Protein AF-A0A9E2ZIX1-F1 (afdb_monomer)

Secondary structure (DSSP, 8-state):
-HHHHHHHHHHT-HHHHHTTB-HHHHHHHHHHHHHTT---SSHHHHHHHHHHHTT--HHHHHHHHHSSPPPEEEEEEEETTEEEEEEEEEETTEEEEEEEEEEEETTEEEEEEEEEEE-

pLDDT: mean 88.95, std 8.5, range [60.81, 97.5]

Radius of gyration: 14.45 Å; Cα contacts (8 Å, |Δi|>4): 209; chains: 1; bounding box: 31×28×33 Å

Foldseek 3Di:
DLLQLLVCQLQLNQVSNCVQADPQVFVVLQVVLVVVVHDDDTSSRSSVVVCVVVVPDSVNSCVFRVPWDDWAWDDWDDDPQKIKTWTWTAGPNDIKIWIFIWGQDPNDIHTYGTPDIDD

Sequence (119 aa):
MFSSVDKAMANGDYAGACGRFSSHQQATIVAGANRAGLKVTTCAGALSTLIRETGITRAQLAQTFGGGAAPKLRSLSVHGDQATVTYTTYTQGKKYIETDALVREGGQWKADRVLKRSG

Nearest PDB structures (foldseek):
  5kph-assembly1_A  TM=6.292E-01  e=4.172E-03  synthetic construct
  6w3w-assembly1_A  TM=6.648E-01  e=7.519E-03  synthetic construct
  4q53-a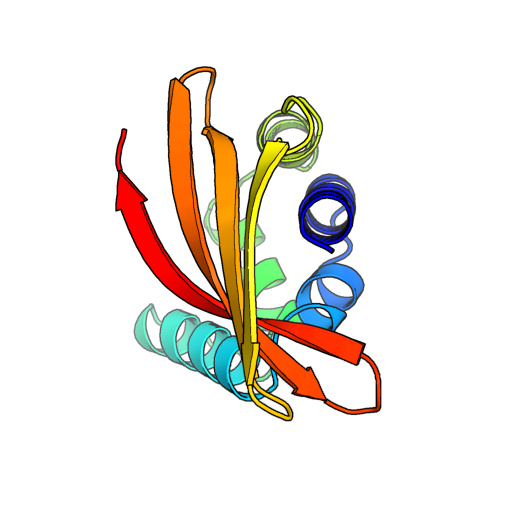ssembly1_A  TM=5.423E-01  e=9.517E-03  Bacteroides uniformis ATCC 8492
  4orl-assembly1_A  TM=4.784E-01  e=3.933E-03  Bacteroides ovatus ATCC 8483
  6w90-assembly1_A  TM=5.774E-01  e=2.591E-02  synthetic construct

Solvent-accessible surface area (backbone atoms only — not comparable to full-atom values): 6358 Å² total; per-residue (Å²): 110,68,73,52,33,30,48,19,49,22,69,68,34,38,58,64,25,43,72,44,34,25,74,66,30,33,51,49,46,20,51,51,36,39,73,72,70,45,93,49,90,37,39,33,52,26,52,53,47,53,39,58,77,69,64,61,47,66,68,56,34,27,58,69,38,60,66,52,69,77,64,46,81,76,49,77,49,78,59,89,58,34,33,42,41,31,29,37,42,51,59,94,87,42,64,31,45,38,29,33,36,31,36,54,55,97,92,37,80,16,47,43,45,81,74,44,77,51,112

Mean predicted aligned error: 4.62 Å

Structure (mmCIF, N/CA/C/O backbone):
data_AF-A0A9E2ZIX1-F1
#
_entry.id   AF-A0A9E2ZIX1-F1
#
loop_
_atom_site.group_PDB
_atom_site.id
_atom_site.type_symbol
_atom_site.label_atom_id
_atom_site.label_alt_id
_atom_site.label_comp_id
_atom_site.label_asym_id
_atom_site.label_entity_id
_atom_site.label_seq_id
_atom_site.pdbx_PDB_ins_code
_atom_site.Cartn_x
_atom_site.Cartn_y
_atom_site.Cartn_z
_atom_site.occupancy
_atom_site.B_iso_or_equiv
_atom_site.auth_seq_id
_atom_site.auth_comp_id
_atom_site.auth_asym_id
_atom_site.auth_atom_id
_atom_site.pdbx_PDB_model_num
ATOM 1 N N . MET A 1 1 ? 2.996 5.718 -9.024 1.00 60.81 1 MET A N 1
ATOM 2 C CA . MET A 1 1 ? 2.337 4.631 -8.267 1.00 60.81 1 MET A CA 1
ATOM 3 C C . MET A 1 1 ? 2.118 5.044 -6.818 1.00 60.81 1 MET A C 1
ATOM 5 O O . MET A 1 1 ? 0.966 5.206 -6.451 1.00 60.81 1 MET A O 1
ATOM 9 N N . PHE A 1 2 ? 3.182 5.311 -6.054 1.00 68.06 2 PHE A N 1
ATOM 10 C CA . PHE A 1 2 ? 3.120 5.715 -4.639 1.00 68.06 2 PHE A CA 1
ATOM 11 C C . PHE A 1 2 ? 2.291 6.980 -4.384 1.00 68.06 2 PHE A C 1
ATOM 13 O O . PHE A 1 2 ? 1.304 6.922 -3.666 1.00 68.06 2 PHE A O 1
ATOM 20 N N . SER A 1 3 ? 2.551 8.061 -5.127 1.00 72.94 3 SER A N 1
ATOM 21 C CA . SER A 1 3 ? 1.734 9.286 -5.058 1.00 72.94 3 SER A CA 1
ATOM 22 C C . SER A 1 3 ? 0.248 9.070 -5.373 1.00 72.94 3 SER A C 1
ATOM 24 O O . SER A 1 3 ? -0.600 9.854 -4.961 1.00 72.94 3 SER A O 1
ATOM 26 N N . SER A 1 4 ? -0.094 8.015 -6.119 1.00 78.56 4 SE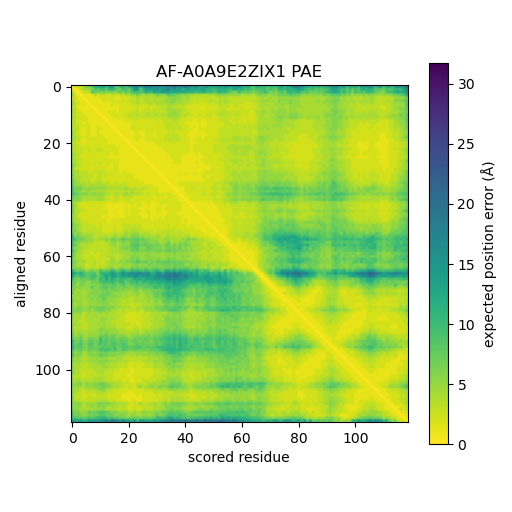R A N 1
ATOM 27 C CA . SER A 1 4 ? -1.487 7.670 -6.399 1.00 78.56 4 SER A CA 1
ATOM 28 C C . SER A 1 4 ? -2.137 6.885 -5.261 1.00 78.56 4 SER A C 1
ATOM 30 O O . SER A 1 4 ? -3.334 7.046 -5.065 1.00 78.56 4 SER A O 1
ATOM 32 N N . VAL A 1 5 ? -1.374 6.055 -4.539 1.00 84.75 5 VAL A N 1
ATOM 33 C CA . VAL A 1 5 ? -1.846 5.381 -3.318 1.00 84.75 5 VAL A CA 1
ATOM 34 C C . VAL A 1 5 ? -2.148 6.429 -2.260 1.00 84.75 5 VAL A C 1
ATOM 36 O O . VAL A 1 5 ? -3.266 6.467 -1.761 1.00 84.75 5 VAL A O 1
ATOM 39 N N . ASP A 1 6 ? -1.203 7.335 -2.005 1.00 82.38 6 ASP A N 1
ATOM 40 C CA . ASP A 1 6 ? -1.372 8.404 -1.018 1.00 82.38 6 ASP A CA 1
ATOM 41 C C . ASP A 1 6 ? -2.563 9.299 -1.370 1.00 82.38 6 ASP A C 1
ATOM 43 O O . ASP A 1 6 ? -3.423 9.561 -0.533 1.00 82.38 6 ASP A O 1
ATOM 47 N N . LYS A 1 7 ? -2.695 9.688 -2.644 1.00 84.81 7 LYS A N 1
ATOM 48 C CA . LYS A 1 7 ? -3.854 10.455 -3.115 1.00 84.81 7 LYS A CA 1
ATOM 49 C C . LYS A 1 7 ? -5.174 9.702 -2.920 1.00 84.81 7 LYS A C 1
ATOM 51 O O . LYS A 1 7 ? -6.163 10.313 -2.525 1.00 84.81 7 LYS A O 1
ATOM 56 N N . ALA A 1 8 ? -5.211 8.401 -3.203 1.00 89.06 8 ALA A N 1
ATOM 57 C CA . ALA A 1 8 ? -6.408 7.589 -3.002 1.00 89.06 8 ALA A CA 1
ATOM 58 C C . ALA A 1 8 ? -6.762 7.491 -1.506 1.00 89.06 8 ALA A C 1
ATOM 60 O O . ALA A 1 8 ? -7.898 7.768 -1.127 1.00 89.06 8 ALA A O 1
ATOM 61 N N . MET A 1 9 ? -5.773 7.239 -0.643 1.00 87.81 9 MET A N 1
ATOM 62 C CA . MET A 1 9 ? -5.9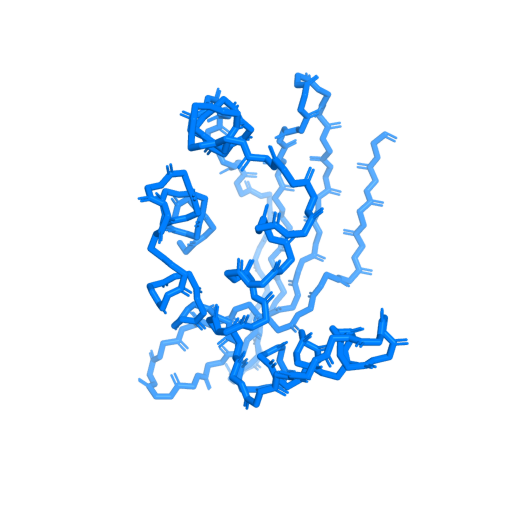32 7.209 0.817 1.00 87.81 9 MET A CA 1
ATOM 63 C C . MET A 1 9 ? -6.405 8.554 1.386 1.00 87.81 9 MET A C 1
ATOM 65 O O . MET A 1 9 ? -7.361 8.583 2.159 1.00 87.81 9 MET A O 1
ATOM 69 N N . ALA A 1 10 ? -5.808 9.672 0.960 1.00 85.81 10 ALA A N 1
ATOM 70 C CA . ALA A 1 10 ? -6.212 11.027 1.352 1.00 85.81 10 ALA A CA 1
ATOM 71 C C . ALA A 1 10 ? -7.675 11.328 0.987 1.00 85.81 10 ALA A C 1
ATOM 73 O O . ALA A 1 10 ? -8.382 12.028 1.713 1.00 85.81 10 ALA A O 1
ATOM 74 N N . ASN A 1 11 ? -8.144 10.770 -0.131 1.00 87.69 11 ASN A N 1
ATOM 75 C CA . ASN A 1 11 ? -9.511 10.942 -0.607 1.00 87.69 11 ASN A CA 1
ATOM 76 C C . ASN A 1 11 ? -10.508 9.944 -0.002 1.00 87.69 11 ASN A C 1
ATOM 78 O O . ASN A 1 11 ? -11.705 10.113 -0.233 1.00 87.69 11 ASN A O 1
ATOM 82 N N . GLY A 1 12 ? -10.053 8.945 0.762 1.00 88.00 12 GLY A N 1
ATOM 83 C CA . GLY A 1 12 ? -10.888 7.839 1.243 1.00 88.00 12 GLY A CA 1
ATOM 84 C C . GLY A 1 12 ? -11.253 6.814 0.158 1.00 88.00 12 GLY A C 1
ATOM 85 O O . GLY A 1 12 ? -12.174 6.024 0.346 1.00 88.00 12 GLY A O 1
ATOM 86 N N . ASP A 1 13 ? -10.554 6.821 -0.978 1.00 92.19 13 ASP A N 1
ATOM 87 C CA . ASP A 1 13 ? -10.712 5.855 -2.068 1.00 92.19 13 ASP A CA 1
ATOM 88 C C . ASP A 1 13 ? -9.872 4.594 -1.795 1.00 92.19 13 ASP A C 1
ATOM 90 O O . ASP A 1 13 ? -8.792 4.379 -2.350 1.00 92.19 13 ASP A O 1
ATOM 94 N N . TYR A 1 14 ? -10.360 3.744 -0.891 1.00 93.19 14 TYR A N 1
ATOM 95 C CA . TYR A 1 14 ? -9.638 2.532 -0.487 1.00 93.19 14 TYR A CA 1
ATOM 96 C C . TYR A 1 14 ? -9.567 1.481 -1.596 1.00 93.19 14 TYR A C 1
ATOM 98 O O . TYR A 1 14 ? -8.593 0.736 -1.671 1.00 93.19 14 TYR A O 1
ATOM 106 N N . ALA A 1 15 ? -10.569 1.426 -2.477 1.00 94.75 15 ALA A N 1
ATOM 107 C CA . ALA A 1 15 ? -10.546 0.535 -3.633 1.00 94.75 15 ALA A CA 1
ATOM 108 C C . ALA A 1 15 ? -9.458 0.963 -4.629 1.00 94.75 15 ALA A C 1
ATOM 110 O O . ALA A 1 15 ? -8.660 0.128 -5.061 1.00 94.75 15 ALA A O 1
ATOM 111 N N . GLY A 1 16 ? -9.363 2.263 -4.925 1.00 93.38 16 GLY A N 1
ATOM 112 C CA . GLY A 1 16 ? -8.305 2.826 -5.758 1.00 93.38 16 GLY A CA 1
ATOM 113 C C . GLY A 1 16 ? -6.911 2.635 -5.163 1.00 93.38 16 GLY A C 1
ATOM 114 O O . GLY A 1 16 ? -5.977 2.312 -5.902 1.00 93.38 16 GLY A O 1
ATOM 115 N N . ALA A 1 17 ? -6.766 2.751 -3.837 1.00 92.50 17 ALA A N 1
ATOM 116 C CA . ALA A 1 17 ? -5.518 2.436 -3.140 1.00 92.50 17 ALA A CA 1
ATOM 117 C C . ALA A 1 17 ? -5.155 0.947 -3.283 1.00 92.50 17 ALA A C 1
ATOM 119 O O . ALA A 1 17 ? -4.059 0.618 -3.743 1.00 92.50 17 ALA A O 1
ATOM 120 N N . CYS A 1 18 ? -6.094 0.043 -2.980 1.00 94.88 18 CYS A N 1
ATOM 121 C CA . CYS A 1 18 ? -5.886 -1.404 -3.084 1.00 94.88 18 CYS A CA 1
ATOM 122 C C . CYS A 1 18 ? -5.581 -1.873 -4.511 1.00 94.88 18 CYS A C 1
ATOM 124 O O . CYS A 1 18 ? -4.793 -2.798 -4.681 1.00 94.88 18 CYS A O 1
ATOM 126 N N . GLY A 1 19 ? -6.106 -1.202 -5.541 1.00 94.44 19 GLY A N 1
ATOM 127 C CA . GLY A 1 19 ? -5.769 -1.486 -6.940 1.00 94.44 19 GLY A CA 1
ATOM 128 C C . GLY A 1 19 ? -4.284 -1.300 -7.285 1.00 94.44 19 GLY A C 1
ATOM 129 O O . GLY A 1 19 ? -3.820 -1.809 -8.303 1.00 94.44 19 GLY A O 1
ATOM 130 N N . ARG A 1 20 ? -3.514 -0.598 -6.440 1.00 93.62 20 ARG A N 1
ATOM 131 C CA . ARG A 1 20 ? -2.060 -0.410 -6.597 1.00 93.62 20 ARG A CA 1
ATOM 132 C C . ARG A 1 20 ? -1.222 -1.402 -5.792 1.00 93.62 20 ARG A C 1
ATOM 134 O O . ARG A 1 20 ? 0.001 -1.395 -5.935 1.00 93.62 20 ARG A O 1
ATOM 141 N N . PHE A 1 21 ? -1.851 -2.233 -4.968 1.00 95.12 21 PHE A N 1
ATOM 142 C CA . PHE A 1 21 ? -1.195 -3.300 -4.219 1.00 95.12 21 PHE A CA 1
ATOM 143 C C . PHE A 1 21 ? -1.290 -4.621 -4.981 1.00 95.12 21 PHE A C 1
ATOM 145 O O . PHE A 1 21 ? -2.317 -4.912 -5.604 1.00 95.12 21 PHE A O 1
ATOM 152 N N . SER A 1 22 ? -0.223 -5.419 -4.933 1.00 96.44 22 SER A N 1
ATOM 153 C CA . SER A 1 22 ? -0.212 -6.777 -5.484 1.00 96.44 22 SER A CA 1
ATOM 154 C C . SER A 1 22 ? -1.303 -7.625 -4.837 1.00 96.44 22 SER A C 1
ATOM 156 O O . SER A 1 22 ? -1.761 -7.328 -3.726 1.00 96.44 22 SER A O 1
ATOM 158 N N . SER A 1 23 ? -1.719 -8.705 -5.495 1.00 96.31 23 SER A N 1
ATOM 159 C CA . SER A 1 23 ? -2.662 -9.649 -4.885 1.00 96.31 23 SER A CA 1
ATOM 160 C C . SER A 1 23 ? -2.127 -10.202 -3.559 1.00 96.31 23 SER A C 1
ATOM 162 O O . SER A 1 23 ? -2.882 -10.337 -2.594 1.00 96.31 23 SER A O 1
ATOM 164 N N . HIS A 1 24 ? -0.817 -10.443 -3.477 1.00 96.19 24 HIS A N 1
ATOM 165 C CA . HIS A 1 24 ? -0.145 -10.864 -2.248 1.00 96.19 24 HIS A CA 1
ATOM 166 C C . HIS A 1 24 ? -0.225 -9.798 -1.136 1.00 96.19 24 HIS A C 1
ATOM 168 O O . HIS A 1 24 ? -0.587 -10.116 0.002 1.00 96.19 24 HIS A O 1
ATOM 174 N N . GLN A 1 25 ? 0.025 -8.526 -1.448 1.00 95.56 25 GLN A N 1
ATOM 175 C CA . GLN A 1 25 ? -0.054 -7.442 -0.470 1.00 95.56 25 GLN A CA 1
ATOM 176 C C . GLN A 1 25 ? -1.492 -7.203 0.001 1.00 95.56 25 GLN A C 1
ATOM 178 O O . GLN A 1 25 ? -1.735 -7.005 1.191 1.00 95.56 25 GLN A O 1
ATOM 183 N N . GLN A 1 26 ? -2.468 -7.279 -0.905 1.00 97.06 26 GLN A N 1
ATOM 184 C CA . GLN A 1 26 ? -3.886 -7.195 -0.550 1.00 97.06 26 GLN A CA 1
ATOM 185 C C . GLN A 1 26 ? -4.295 -8.319 0.412 1.00 97.06 26 GLN A C 1
ATOM 187 O O . GLN A 1 26 ? -4.959 -8.052 1.416 1.00 97.06 26 GLN A O 1
ATOM 192 N N . ALA A 1 27 ? -3.863 -9.557 0.150 1.00 96.88 27 ALA A N 1
ATOM 193 C CA . ALA A 1 27 ? -4.101 -10.688 1.043 1.00 96.88 27 ALA A CA 1
ATOM 194 C C . ALA A 1 27 ? -3.424 -10.492 2.408 1.00 96.88 27 ALA A C 1
ATOM 196 O O . ALA A 1 27 ? -4.027 -10.775 3.442 1.00 96.88 27 ALA A O 1
ATOM 197 N N . THR A 1 28 ? -2.208 -9.940 2.427 1.00 96.19 28 THR A N 1
ATOM 198 C CA . THR A 1 28 ? -1.480 -9.617 3.663 1.00 96.19 28 THR A CA 1
ATOM 199 C C . THR A 1 28 ? -2.208 -8.563 4.498 1.00 96.19 28 THR A C 1
ATOM 201 O O . THR A 1 28 ? -2.317 -8.723 5.713 1.00 96.19 28 THR A O 1
ATOM 204 N N . ILE A 1 29 ? -2.774 -7.525 3.869 1.00 95.06 29 ILE A N 1
ATOM 205 C CA . ILE A 1 29 ? -3.589 -6.505 4.550 1.00 95.06 29 ILE A CA 1
ATOM 206 C C . ILE A 1 29 ? -4.835 -7.140 5.183 1.00 95.06 29 ILE A C 1
ATOM 208 O O . ILE A 1 29 ? -5.118 -6.901 6.357 1.00 95.06 29 ILE A O 1
ATOM 212 N N . VAL A 1 30 ? -5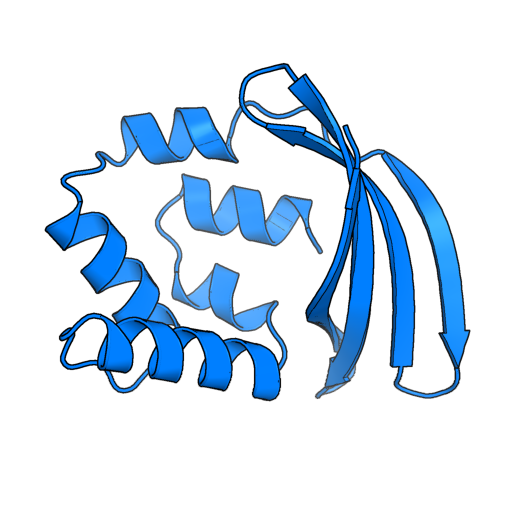.557 -7.983 4.436 1.00 97.50 30 VAL A N 1
ATOM 213 C CA . VAL A 1 30 ? -6.740 -8.700 4.947 1.00 97.50 30 VAL A CA 1
ATOM 214 C C . VAL A 1 30 ? -6.363 -9.619 6.107 1.00 97.50 30 VAL A C 1
ATOM 216 O O . VAL A 1 30 ? -7.007 -9.592 7.154 1.00 97.50 30 VAL A O 1
ATOM 219 N N . ALA A 1 31 ? -5.291 -10.398 5.959 1.00 96.94 31 ALA A N 1
ATOM 220 C CA . ALA A 1 31 ? -4.803 -11.283 7.007 1.00 96.94 31 ALA A CA 1
ATOM 221 C C . ALA A 1 31 ? -4.387 -10.504 8.263 1.00 96.94 31 ALA A C 1
ATOM 223 O O . ALA A 1 31 ? -4.720 -10.917 9.370 1.00 96.94 31 ALA A O 1
ATOM 224 N N . GLY A 1 32 ? -3.697 -9.371 8.107 1.00 94.88 32 GLY A N 1
ATOM 225 C CA . GLY A 1 32 ? -3.314 -8.494 9.213 1.00 94.88 32 GLY A CA 1
ATOM 226 C C . GLY A 1 32 ? -4.524 -7.924 9.953 1.00 94.88 32 GLY A C 1
ATOM 227 O O . GLY A 1 32 ? -4.579 -8.001 11.177 1.00 94.88 32 GLY A O 1
ATOM 228 N N . ALA A 1 33 ? -5.526 -7.434 9.221 1.00 94.62 33 ALA A N 1
ATOM 229 C CA . ALA A 1 33 ? -6.771 -6.940 9.804 1.00 94.62 33 ALA A CA 1
ATOM 230 C C . ALA A 1 33 ? -7.537 -8.043 10.554 1.00 94.62 33 ALA A C 1
ATOM 232 O O . ALA A 1 33 ? -7.970 -7.829 11.685 1.00 94.62 33 ALA A O 1
ATOM 233 N N . ASN A 1 34 ? -7.628 -9.244 9.976 1.00 96.06 34 ASN A N 1
ATOM 234 C CA . ASN A 1 34 ? -8.261 -10.390 10.631 1.00 96.06 34 ASN A CA 1
ATOM 235 C C . ASN A 1 34 ? -7.506 -10.829 11.898 1.00 96.06 34 ASN A C 1
ATOM 237 O O . ASN A 1 34 ? -8.132 -11.124 12.914 1.00 96.06 34 ASN A O 1
ATOM 241 N N . ARG A 1 35 ? -6.165 -10.807 11.891 1.00 95.19 35 ARG A N 1
ATOM 242 C CA . ARG A 1 35 ? -5.353 -11.056 13.100 1.00 95.19 35 ARG A CA 1
ATOM 243 C C . ARG A 1 35 ? -5.563 -9.997 14.181 1.00 95.19 35 ARG A C 1
ATOM 245 O O . ARG A 1 35 ? -5.465 -10.320 15.357 1.00 95.19 35 ARG A O 1
ATOM 252 N N . ALA A 1 36 ? -5.873 -8.762 13.793 1.00 91.94 36 ALA A N 1
ATOM 253 C CA . ALA A 1 36 ? -6.236 -7.685 14.711 1.00 91.94 36 ALA A CA 1
ATOM 254 C C . ALA A 1 36 ? -7.696 -7.774 15.213 1.00 91.94 36 ALA A C 1
ATOM 256 O O . ALA A 1 36 ? -8.165 -6.859 15.881 1.00 91.94 36 ALA A O 1
ATOM 257 N N . GLY A 1 37 ? -8.423 -8.855 14.900 1.00 93.31 37 GLY A N 1
ATOM 258 C CA . GLY A 1 37 ? -9.794 -9.092 15.364 1.00 93.31 37 GLY A CA 1
ATOM 259 C C . GLY A 1 37 ? -10.885 -8.476 14.485 1.00 93.31 37 GLY A C 1
ATOM 260 O O . GLY A 1 37 ? -12.068 -8.593 14.807 1.00 93.31 37 GLY A O 1
ATOM 261 N N . LEU A 1 38 ? -10.525 -7.846 13.365 1.00 93.00 38 LEU A N 1
ATOM 262 C CA . LEU A 1 38 ? -11.494 -7.293 12.420 1.00 93.00 38 LEU A CA 1
ATOM 263 C C . LEU A 1 38 ? -12.090 -8.418 11.568 1.00 93.00 38 LEU A C 1
ATOM 265 O O . LEU A 1 38 ? -11.386 -9.345 11.195 1.00 93.00 38 LEU A O 1
ATOM 269 N N . LYS A 1 39 ? -13.379 -8.351 11.225 1.00 93.31 39 LYS A N 1
ATOM 270 C CA . LYS A 1 39 ? -14.017 -9.325 10.319 1.00 93.31 39 LYS A CA 1
ATOM 271 C C . LYS A 1 39 ? -14.077 -8.753 8.907 1.00 93.31 39 LYS A C 1
ATOM 273 O O . LYS A 1 39 ? -15.040 -8.068 8.567 1.00 93.31 39 LYS A O 1
ATOM 278 N N . VAL A 1 40 ? -13.048 -9.000 8.096 1.00 95.25 40 VAL A N 1
ATOM 279 C CA . VAL A 1 40 ? -12.928 -8.422 6.746 1.00 95.25 40 VAL A CA 1
ATOM 280 C C . VAL A 1 40 ? -12.483 -9.449 5.705 1.00 95.25 40 VAL A C 1
ATOM 282 O O . VAL A 1 40 ? -11.702 -10.357 5.981 1.00 95.25 40 VAL A O 1
ATOM 285 N N . THR A 1 41 ? -12.979 -9.296 4.476 1.00 94.88 41 THR A N 1
ATOM 286 C CA . THR A 1 41 ? -12.719 -10.226 3.360 1.00 94.88 41 THR A CA 1
ATOM 287 C C . THR A 1 41 ? -11.990 -9.581 2.183 1.00 94.88 41 THR A C 1
ATOM 289 O O . THR A 1 41 ? -11.504 -10.285 1.304 1.00 94.88 41 THR A O 1
ATOM 292 N N . THR A 1 42 ? -11.885 -8.250 2.152 1.00 96.94 42 THR A N 1
ATOM 293 C CA . THR A 1 42 ? -11.273 -7.499 1.047 1.00 96.94 42 THR A CA 1
ATOM 294 C C . THR A 1 42 ? -10.294 -6.456 1.568 1.00 96.94 42 THR A C 1
ATOM 296 O O . THR A 1 42 ? -10.462 -5.939 2.672 1.00 96.94 42 THR A O 1
ATOM 299 N N . CYS A 1 43 ? -9.284 -6.108 0.765 1.00 96.44 43 CYS A N 1
ATOM 300 C CA . CYS A 1 43 ? -8.311 -5.067 1.114 1.00 96.44 43 CYS A CA 1
ATOM 301 C C . CYS A 1 43 ? -9.000 -3.722 1.406 1.00 96.44 43 CYS A C 1
ATOM 303 O O . CYS A 1 43 ? -8.723 -3.091 2.424 1.00 96.44 43 CYS A O 1
ATOM 305 N N . ALA A 1 44 ? -9.959 -3.313 0.568 1.00 96.69 44 ALA A N 1
ATOM 306 C CA . ALA A 1 44 ? -10.690 -2.065 0.778 1.00 96.69 44 ALA A CA 1
ATOM 307 C C . ALA A 1 44 ? -11.544 -2.115 2.056 1.00 96.69 44 ALA A C 1
ATOM 309 O O . ALA A 1 44 ? -11.578 -1.144 2.810 1.00 96.69 44 ALA A O 1
ATOM 310 N N . GLY A 1 45 ? -12.179 -3.260 2.340 1.00 96.06 45 GLY A N 1
ATOM 311 C CA . GLY A 1 45 ? -12.918 -3.483 3.582 1.00 96.06 45 GLY A CA 1
ATOM 312 C C . GLY A 1 45 ? -12.019 -3.449 4.819 1.00 96.06 45 GLY A C 1
ATOM 313 O O . GLY A 1 45 ? -12.399 -2.860 5.829 1.00 96.06 45 GLY A O 1
ATOM 314 N N . ALA A 1 46 ? -10.809 -4.006 4.727 1.00 95.88 46 ALA A N 1
ATOM 315 C CA . ALA A 1 46 ? -9.795 -3.943 5.775 1.00 95.88 46 ALA A CA 1
ATOM 316 C C . ALA A 1 46 ? -9.373 -2.496 6.069 1.00 95.88 46 ALA A C 1
ATOM 318 O O . ALA A 1 46 ? -9.464 -2.067 7.217 1.00 95.88 46 ALA A O 1
ATOM 319 N N . LEU A 1 47 ? -8.994 -1.725 5.041 1.00 93.44 47 LEU A N 1
ATOM 320 C CA . LEU A 1 47 ? -8.606 -0.315 5.190 1.00 93.44 47 LEU A CA 1
ATOM 321 C C . LEU A 1 47 ? -9.755 0.544 5.732 1.00 93.44 47 LEU A C 1
ATOM 323 O O . LEU A 1 47 ? -9.564 1.307 6.677 1.00 93.44 47 LEU A O 1
ATOM 327 N N . SER A 1 48 ? -10.960 0.383 5.177 1.00 93.62 48 SER A N 1
ATOM 328 C CA . SER A 1 48 ? -12.148 1.114 5.621 1.00 93.62 48 SER A CA 1
ATOM 329 C C . SER A 1 48 ? -12.496 0.814 7.077 1.00 93.62 48 SER A C 1
ATOM 331 O O . SER A 1 48 ? -12.798 1.737 7.832 1.00 93.62 48 SER A O 1
ATOM 333 N N . THR A 1 49 ? -12.425 -0.458 7.480 1.00 93.25 49 THR A N 1
ATOM 334 C CA . THR A 1 49 ? -12.699 -0.870 8.860 1.00 93.25 49 THR A CA 1
ATOM 335 C C . THR A 1 49 ? -11.636 -0.316 9.801 1.00 93.25 49 THR A C 1
ATOM 337 O O . THR A 1 49 ? -11.994 0.337 10.770 1.00 93.25 49 THR A O 1
ATOM 340 N N . LEU A 1 50 ? -10.345 -0.474 9.489 1.00 89.62 50 LEU A N 1
ATOM 341 C CA . LEU A 1 50 ? -9.244 0.071 10.296 1.00 89.62 50 LEU A CA 1
ATOM 342 C C . LEU A 1 50 ? -9.395 1.574 10.554 1.00 89.62 50 LEU A C 1
ATOM 344 O O . LEU A 1 50 ? -9.253 2.029 11.686 1.00 89.62 50 LEU A O 1
ATOM 348 N N . ILE A 1 51 ? -9.717 2.352 9.523 1.00 88.44 51 ILE A N 1
ATOM 349 C CA . ILE A 1 51 ? -9.888 3.804 9.656 1.00 88.44 51 ILE A CA 1
ATOM 350 C C . ILE A 1 51 ? -11.111 4.145 10.513 1.00 88.44 51 ILE A C 1
ATOM 352 O O . ILE A 1 51 ? -11.047 5.059 11.333 1.00 88.44 51 ILE A O 1
ATOM 356 N N . ARG A 1 52 ? -12.206 3.387 10.370 1.00 88.62 52 ARG A N 1
ATOM 357 C CA . ARG A 1 52 ? -13.400 3.563 11.202 1.00 88.62 52 ARG A CA 1
ATOM 358 C C . ARG A 1 52 ? -13.116 3.249 12.672 1.00 88.62 52 ARG A C 1
ATOM 360 O O . ARG A 1 52 ? -13.463 4.056 13.524 1.00 88.62 52 ARG A O 1
ATOM 367 N N . GLU A 1 53 ? -12.477 2.116 12.962 1.00 89.06 53 GLU A N 1
ATOM 368 C CA . GLU A 1 53 ? -12.170 1.683 14.336 1.00 89.06 53 GLU A CA 1
ATOM 369 C C . GLU A 1 53 ? -11.148 2.604 15.022 1.00 89.06 53 GLU A C 1
ATOM 371 O O . GLU A 1 53 ? -11.229 2.847 16.221 1.00 89.06 53 GLU A O 1
ATOM 376 N N . THR A 1 54 ? -10.198 3.163 14.267 1.00 85.56 54 THR A N 1
ATOM 377 C CA . THR A 1 54 ? -9.213 4.122 14.803 1.00 85.56 54 THR A CA 1
ATOM 378 C C . THR A 1 54 ? -9.787 5.526 15.021 1.00 85.56 54 THR A C 1
ATOM 380 O O . THR A 1 54 ? -9.114 6.367 15.615 1.00 85.56 54 THR A O 1
ATOM 383 N N . GLY A 1 55 ? -11.004 5.808 14.540 1.00 86.12 55 GLY A N 1
ATOM 384 C CA . GLY A 1 55 ? -11.627 7.131 14.633 1.00 86.12 55 GLY A CA 1
ATOM 385 C C . GLY A 1 55 ? -10.922 8.211 13.804 1.00 86.12 55 GLY A C 1
ATOM 386 O O . GLY A 1 55 ? -11.179 9.399 14.002 1.00 86.12 55 GLY A O 1
ATOM 387 N N . ILE A 1 56 ? -10.031 7.825 12.881 1.00 85.50 56 ILE A N 1
ATOM 388 C CA . ILE A 1 56 ? -9.302 8.773 12.037 1.00 85.50 56 ILE A CA 1
ATOM 389 C C . ILE A 1 56 ? -10.296 9.459 11.096 1.00 85.50 56 ILE A C 1
ATOM 391 O O . ILE A 1 56 ? -10.978 8.831 10.286 1.00 85.50 56 ILE A O 1
ATOM 395 N N . THR A 1 57 ? -10.349 10.785 11.173 1.00 84.88 57 THR A N 1
ATOM 396 C CA . THR A 1 57 ? -11.202 11.597 10.303 1.00 84.88 57 THR A CA 1
ATOM 397 C C . THR A 1 57 ? -10.624 11.704 8.892 1.00 84.88 57 THR A C 1
ATOM 399 O O . THR A 1 57 ? -9.412 11.629 8.671 1.00 84.88 57 THR A O 1
ATOM 402 N N . ARG A 1 58 ? -11.483 11.998 7.910 1.00 80.12 58 ARG A N 1
ATOM 403 C CA . ARG A 1 58 ? -11.043 12.280 6.533 1.00 80.12 58 ARG A CA 1
ATOM 404 C C . ARG A 1 58 ? -10.048 13.444 6.461 1.00 80.12 58 ARG A C 1
ATOM 406 O O . ARG A 1 58 ? -9.127 13.405 5.653 1.00 80.12 58 ARG A O 1
ATOM 413 N N . ALA A 1 59 ? -10.194 14.446 7.328 1.00 82.25 59 ALA A N 1
ATOM 414 C CA . ALA A 1 59 ? -9.250 15.556 7.427 1.00 82.25 59 ALA A CA 1
ATOM 415 C C . ALA A 1 59 ? -7.863 15.090 7.907 1.00 82.25 59 ALA A C 1
ATOM 417 O O . ALA A 1 59 ? -6.855 15.495 7.335 1.00 82.25 59 ALA A O 1
ATOM 418 N N . GLN A 1 60 ? -7.797 14.188 8.892 1.00 81.25 60 GLN A N 1
ATOM 419 C CA . GLN A 1 60 ? -6.535 13.603 9.365 1.00 81.25 60 GLN A CA 1
ATOM 420 C C . GLN A 1 60 ? -5.893 12.677 8.324 1.00 81.25 60 GLN A C 1
ATOM 422 O O . GLN A 1 60 ? -4.669 12.677 8.187 1.00 81.25 60 GLN A O 1
ATOM 427 N N . LEU A 1 61 ? -6.686 11.941 7.536 1.00 79.88 61 LEU A N 1
ATOM 428 C CA . LEU A 1 61 ? -6.170 11.206 6.374 1.00 79.88 61 LEU A CA 1
ATOM 429 C C . LEU A 1 61 ? -5.576 12.159 5.339 1.00 79.88 61 LEU A C 1
ATOM 431 O O . LEU A 1 61 ? -4.460 11.941 4.878 1.00 79.88 61 LEU A O 1
ATOM 435 N N . ALA A 1 62 ? -6.285 13.238 5.002 1.00 79.50 62 ALA A N 1
ATOM 436 C CA . ALA A 1 62 ? -5.798 14.239 4.061 1.00 79.50 62 ALA A CA 1
ATOM 437 C C . ALA A 1 62 ? -4.526 14.939 4.566 1.00 79.50 62 ALA A C 1
ATOM 439 O O . ALA A 1 62 ? -3.620 15.191 3.781 1.00 79.50 62 ALA A O 1
ATOM 440 N N . GLN A 1 63 ? -4.399 15.193 5.869 1.00 77.06 63 GLN A N 1
ATOM 441 C CA . GLN A 1 63 ? -3.159 15.712 6.457 1.00 77.06 63 GLN A CA 1
ATOM 442 C C . GLN A 1 63 ? -2.017 14.690 6.391 1.00 77.06 63 GLN A C 1
ATOM 444 O O . GLN A 1 63 ? -0.886 15.046 6.070 1.00 77.06 63 GLN A O 1
ATOM 449 N N . THR A 1 64 ? -2.315 13.418 6.661 1.00 76.62 64 THR A N 1
ATOM 450 C CA . THR A 1 64 ? -1.316 12.340 6.702 1.00 76.62 64 THR A CA 1
ATOM 451 C C . THR A 1 64 ? -0.798 11.975 5.311 1.00 76.62 64 THR A C 1
ATOM 453 O O . THR A 1 64 ? 0.406 11.807 5.132 1.00 76.62 64 THR A O 1
ATOM 456 N N . PHE A 1 65 ? -1.693 11.875 4.326 1.00 77.25 65 P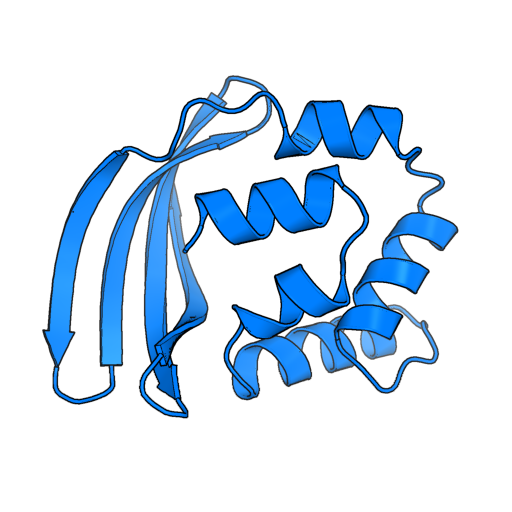HE A N 1
ATOM 457 C CA . PHE A 1 65 ? -1.393 11.378 2.979 1.00 77.25 65 PHE A CA 1
ATOM 458 C C . PHE A 1 65 ? -1.399 12.471 1.897 1.00 77.25 65 PHE A C 1
ATOM 460 O O . PHE A 1 65 ? -0.814 12.289 0.834 1.00 77.25 65 PHE A O 1
ATOM 467 N N . GLY A 1 66 ? -2.051 13.611 2.129 1.00 65.44 66 GLY A N 1
ATOM 468 C CA . GLY A 1 66 ? -2.218 14.682 1.136 1.00 65.44 66 GLY A CA 1
ATOM 469 C C . GLY A 1 66 ? -1.178 15.805 1.196 1.00 65.44 66 GLY A C 1
ATOM 470 O O . GLY A 1 66 ? -1.132 16.618 0.278 1.00 65.44 66 GLY A O 1
ATOM 471 N N . GLY A 1 67 ? -0.348 15.868 2.246 1.00 63.38 67 GLY A N 1
ATOM 472 C CA . GLY A 1 67 ? 0.609 16.964 2.476 1.00 63.38 67 GLY A CA 1
ATOM 473 C C . GLY A 1 67 ? 2.088 16.625 2.253 1.00 63.38 67 GLY A C 1
ATOM 474 O O . GLY A 1 67 ? 2.948 17.479 2.464 1.00 63.38 67 GLY A O 1
ATOM 475 N N . GLY A 1 68 ? 2.415 15.386 1.876 1.00 64.94 68 GLY A N 1
ATOM 476 C CA . GLY A 1 68 ? 3.801 14.941 1.715 1.00 64.94 68 GLY A CA 1
ATOM 477 C C . GLY A 1 68 ? 4.447 15.445 0.422 1.00 64.94 68 GLY A C 1
ATOM 478 O O . GLY A 1 68 ? 3.827 15.436 -0.641 1.00 64.94 68 GLY A O 1
ATOM 479 N N . ALA A 1 69 ? 5.726 15.832 0.487 1.00 69.06 69 ALA A N 1
ATOM 480 C CA . ALA A 1 69 ? 6.527 16.016 -0.720 1.00 69.06 69 ALA A CA 1
ATOM 481 C C . ALA A 1 69 ? 6.548 14.703 -1.517 1.00 69.06 69 ALA A C 1
ATOM 483 O O . ALA A 1 69 ? 6.769 13.633 -0.943 1.00 69.06 69 ALA A O 1
ATOM 484 N N . ALA A 1 70 ? 6.323 14.789 -2.832 1.00 71.81 70 ALA A N 1
ATOM 485 C CA . ALA A 1 70 ? 6.300 13.612 -3.690 1.00 71.81 70 ALA A CA 1
ATOM 486 C C . ALA A 1 70 ? 7.599 12.799 -3.523 1.00 71.81 70 ALA A C 1
ATOM 488 O O . ALA A 1 70 ? 8.688 13.389 -3.489 1.00 71.81 70 ALA A O 1
ATOM 489 N N . PRO A 1 71 ? 7.513 11.461 -3.416 1.00 77.75 71 PRO A N 1
ATOM 490 C CA . PRO A 1 71 ? 8.687 10.653 -3.153 1.00 77.75 71 PRO A CA 1
ATOM 491 C C . PRO A 1 71 ? 9.719 10.798 -4.274 1.00 77.75 71 PRO A C 1
ATOM 493 O O . PRO A 1 71 ? 9.390 10.736 -5.460 1.00 77.75 71 PRO A O 1
ATOM 496 N N . LYS A 1 72 ? 10.989 10.986 -3.897 1.00 85.00 72 LYS A N 1
ATOM 497 C CA . LYS A 1 72 ? 12.093 11.138 -4.855 1.00 85.00 72 LYS A CA 1
ATOM 498 C C . LYS A 1 72 ? 12.753 9.790 -5.107 1.00 85.00 72 LYS A C 1
ATOM 500 O O . LYS A 1 72 ? 13.368 9.230 -4.197 1.00 85.00 72 LYS A O 1
ATOM 505 N N . LEU A 1 73 ? 12.655 9.297 -6.340 1.00 88.31 73 LEU A N 1
ATOM 506 C CA . LEU A 1 73 ? 13.309 8.062 -6.774 1.00 88.31 73 LEU A CA 1
ATOM 507 C C . LEU A 1 73 ? 14.831 8.161 -6.577 1.00 88.31 73 LEU A C 1
ATOM 509 O O . LEU A 1 73 ? 15.443 9.165 -6.943 1.00 88.31 73 LEU A O 1
ATOM 513 N N . ARG A 1 74 ? 15.434 7.125 -5.988 1.00 91.25 74 ARG A N 1
ATOM 514 C CA . ARG A 1 74 ? 16.893 6.982 -5.857 1.00 91.25 74 ARG A CA 1
ATOM 515 C C . ARG A 1 74 ? 17.432 5.893 -6.773 1.00 91.25 74 ARG A C 1
ATOM 517 O O . ARG A 1 74 ? 18.436 6.117 -7.436 1.00 91.25 74 ARG A O 1
ATOM 524 N N . SER A 1 75 ? 16.772 4.741 -6.816 1.00 93.88 75 SER A N 1
ATOM 525 C CA . SER A 1 75 ? 17.140 3.640 -7.706 1.00 93.88 75 SER A CA 1
ATOM 526 C C . SER A 1 75 ? 15.927 2.789 -8.062 1.00 93.88 75 SER A C 1
ATOM 528 O O . SER A 1 75 ? 14.934 2.748 -7.333 1.00 93.88 75 SER A O 1
ATOM 530 N N . LEU A 1 76 ? 16.026 2.117 -9.205 1.00 94.56 76 LEU A N 1
ATOM 531 C CA . LEU A 1 76 ? 15.068 1.140 -9.698 1.00 94.56 76 LEU A CA 1
ATOM 532 C C . LEU A 1 76 ? 15.865 -0.007 -10.328 1.00 94.56 76 LEU A C 1
ATOM 534 O O . LEU A 1 76 ? 16.672 0.240 -11.220 1.00 94.56 76 LEU A O 1
ATOM 538 N N . SER A 1 77 ? 15.635 -1.234 -9.869 1.00 96.12 77 SER A N 1
ATOM 539 C CA . SER A 1 77 ? 16.146 -2.455 -10.501 1.00 96.12 77 SER A CA 1
ATOM 540 C C . SER A 1 77 ? 14.971 -3.296 -10.968 1.00 96.12 77 SER A C 1
ATOM 542 O O . SER A 1 77 ? 14.021 -3.463 -10.209 1.00 96.12 77 SER A O 1
ATOM 544 N N . VAL A 1 78 ? 15.018 -3.817 -12.192 1.00 96.56 78 VAL A N 1
ATOM 545 C CA . VAL A 1 78 ? 13.931 -4.606 -12.790 1.00 96.56 78 VAL A CA 1
ATOM 546 C C . VAL A 1 78 ? 14.482 -5.953 -13.241 1.00 96.56 78 VAL A C 1
ATOM 548 O O . VAL A 1 78 ? 15.480 -6.004 -13.957 1.00 96.56 78 VAL A O 1
ATOM 551 N N . HIS A 1 79 ? 13.814 -7.034 -12.847 1.00 95.31 79 HIS A N 1
ATOM 552 C CA . HIS A 1 79 ? 14.142 -8.412 -13.202 1.00 95.31 79 HIS A CA 1
ATOM 553 C C . HIS A 1 79 ? 12.855 -9.155 -13.583 1.00 95.31 79 HIS A C 1
ATOM 555 O O . HIS A 1 79 ? 12.116 -9.632 -12.722 1.00 95.31 79 HIS A O 1
ATOM 561 N N . GLY A 1 80 ? 12.570 -9.224 -14.888 1.00 95.12 80 GLY A N 1
ATOM 562 C CA . GLY A 1 80 ? 11.320 -9.791 -15.401 1.00 95.12 80 GLY A CA 1
ATOM 563 C C . GLY A 1 80 ? 10.099 -9.040 -14.862 1.00 95.12 80 GLY A C 1
ATOM 564 O O . GLY A 1 80 ? 10.018 -7.816 -14.973 1.00 95.12 80 GLY A O 1
ATOM 565 N N . ASP A 1 81 ? 9.181 -9.777 -14.239 1.00 96.81 81 ASP A N 1
ATOM 566 C CA . ASP A 1 81 ? 7.964 -9.236 -13.620 1.00 96.81 81 ASP A CA 1
ATOM 567 C C . ASP A 1 81 ? 8.159 -8.782 -12.168 1.00 96.81 81 ASP A C 1
ATOM 569 O O . ASP A 1 81 ? 7.188 -8.499 -11.469 1.00 96.81 81 ASP A O 1
ATOM 573 N N . GLN A 1 82 ? 9.402 -8.681 -11.701 1.00 96.81 82 GLN A N 1
ATOM 574 C CA . GLN A 1 82 ? 9.739 -8.154 -10.383 1.00 96.81 82 GLN A CA 1
ATOM 575 C C . GLN A 1 82 ? 10.597 -6.900 -10.514 1.00 96.81 82 GLN A C 1
ATOM 577 O O . GLN A 1 82 ? 11.411 -6.767 -11.429 1.00 96.81 82 GLN A O 1
ATOM 582 N N . ALA A 1 83 ? 10.436 -5.970 -9.583 1.00 95.81 83 ALA A N 1
ATOM 583 C CA . ALA A 1 83 ? 11.311 -4.817 -9.477 1.00 95.81 83 ALA A CA 1
ATOM 584 C C . ALA A 1 83 ? 11.543 -4.428 -8.018 1.00 95.81 83 ALA A C 1
ATOM 586 O O . ALA A 1 83 ? 10.723 -4.694 -7.146 1.00 95.81 83 ALA A O 1
ATOM 587 N N . THR A 1 84 ? 12.658 -3.756 -7.768 1.00 95.75 84 THR A N 1
ATOM 588 C CA . THR A 1 84 ? 12.969 -3.133 -6.485 1.00 95.75 84 THR A CA 1
ATOM 589 C C . THR A 1 84 ? 13.128 -1.645 -6.710 1.00 95.75 84 THR A C 1
ATOM 591 O O . THR A 1 84 ? 13.898 -1.225 -7.575 1.00 95.75 84 THR A O 1
ATOM 594 N N . VAL A 1 85 ? 12.416 -0.840 -5.932 1.00 93.62 85 VAL A N 1
ATOM 595 C CA . VAL A 1 85 ? 12.454 0.617 -6.029 1.00 93.62 85 VAL A CA 1
ATOM 596 C C . VAL A 1 85 ? 12.898 1.205 -4.702 1.00 93.62 85 VAL A C 1
ATOM 598 O O . VAL A 1 85 ? 12.291 0.938 -3.673 1.00 93.62 85 VAL A O 1
ATOM 601 N N . THR A 1 86 ? 13.945 2.025 -4.717 1.00 94.06 86 THR A N 1
ATOM 602 C CA . THR A 1 86 ? 14.358 2.805 -3.547 1.00 94.06 86 THR A CA 1
ATOM 603 C C . THR A 1 86 ? 13.991 4.260 -3.766 1.00 94.06 86 THR A C 1
ATOM 605 O O . THR A 1 86 ? 14.380 4.866 -4.767 1.00 94.06 86 THR A O 1
ATOM 608 N N . TYR A 1 87 ? 13.282 4.854 -2.815 1.00 90.62 87 TYR A N 1
ATOM 609 C CA . TYR A 1 87 ? 12.850 6.243 -2.875 1.00 90.62 87 TYR A CA 1
ATOM 610 C C . TYR A 1 87 ? 12.998 6.942 -1.527 1.00 90.62 87 TYR A C 1
ATOM 612 O O . TYR A 1 87 ? 13.092 6.334 -0.464 1.00 90.62 87 TYR A O 1
ATOM 620 N N . THR A 1 88 ? 13.071 8.266 -1.584 1.00 89.62 88 THR A N 1
ATOM 621 C CA . THR A 1 88 ? 12.942 9.120 -0.407 1.00 89.62 88 THR A CA 1
ATOM 622 C C . THR A 1 88 ? 11.466 9.392 -0.177 1.00 89.62 88 THR A C 1
ATOM 624 O O . THR A 1 88 ? 10.810 9.862 -1.101 1.00 89.62 88 THR A O 1
ATOM 627 N N . THR A 1 89 ? 10.970 9.147 1.030 1.00 84.88 89 THR A N 1
ATOM 628 C CA . THR A 1 89 ? 9.607 9.487 1.456 1.00 84.88 89 THR A CA 1
ATOM 629 C C . THR A 1 89 ? 9.635 10.342 2.718 1.00 84.88 89 THR A C 1
ATOM 631 O O . THR A 1 89 ? 10.659 10.430 3.400 1.00 84.88 89 THR A O 1
ATOM 634 N N . TYR A 1 90 ? 8.517 10.991 3.018 1.00 78.44 90 TYR A N 1
ATOM 635 C CA . TYR A 1 90 ? 8.351 11.826 4.196 1.00 78.44 90 TYR A CA 1
ATOM 636 C C . TYR A 1 90 ? 7.127 11.353 4.966 1.00 78.44 90 TYR A C 1
ATOM 638 O O . TYR A 1 90 ? 6.045 11.211 4.408 1.00 78.44 90 TYR A O 1
ATOM 646 N N . THR A 1 91 ? 7.288 11.124 6.263 1.00 74.31 91 THR A N 1
ATOM 647 C CA . THR A 1 91 ? 6.172 10.813 7.159 1.00 74.31 91 THR A CA 1
ATOM 648 C C . THR A 1 91 ? 6.264 11.765 8.334 1.00 74.31 91 THR A C 1
ATOM 650 O O . THR A 1 91 ? 7.302 11.823 8.987 1.00 74.31 91 THR A O 1
ATOM 653 N N . GLN A 1 92 ? 5.208 12.556 8.551 1.00 71.94 92 GLN A N 1
ATOM 654 C CA . GLN A 1 92 ? 5.159 13.581 9.604 1.00 71.94 92 GLN A CA 1
ATOM 655 C C . GLN A 1 92 ? 6.369 14.540 9.572 1.00 71.94 92 GLN A C 1
ATOM 657 O O . GLN A 1 92 ? 6.976 14.844 10.592 1.00 71.94 92 GLN A O 1
ATOM 662 N N . GLY A 1 93 ? 6.784 14.968 8.374 1.00 74.19 93 GLY A N 1
ATOM 663 C CA . GLY A 1 93 ? 7.932 15.866 8.186 1.00 74.19 93 GLY A CA 1
ATOM 664 C C . GLY A 1 93 ? 9.311 15.206 8.329 1.00 74.19 93 GLY A C 1
ATOM 665 O O . GLY A 1 93 ? 10.306 15.790 7.903 1.00 74.19 93 GLY A O 1
ATOM 666 N N . LYS A 1 94 ? 9.397 13.968 8.834 1.00 81.31 94 LYS A N 1
ATOM 667 C CA . LYS A 1 94 ? 10.656 13.220 8.907 1.00 81.31 94 LYS A CA 1
ATOM 668 C C . LYS A 1 94 ? 10.942 12.503 7.587 1.00 81.31 94 LYS A C 1
ATOM 670 O O . LYS A 1 94 ? 10.075 11.834 7.024 1.00 81.31 94 LYS A O 1
ATOM 675 N N . LYS A 1 95 ? 12.177 12.645 7.097 1.00 86.75 95 LYS A N 1
ATOM 676 C CA . LYS A 1 95 ? 12.673 12.003 5.874 1.00 86.75 95 LYS A CA 1
ATOM 677 C C . LYS A 1 95 ? 13.049 10.546 6.142 1.00 86.75 95 LYS A C 1
ATOM 679 O O . LYS A 1 95 ? 13.797 10.263 7.072 1.00 86.75 95 LYS A O 1
ATOM 684 N N . TYR A 1 96 ? 12.613 9.655 5.262 1.00 87.56 96 TYR A N 1
ATOM 685 C CA . TYR A 1 96 ? 12.980 8.244 5.241 1.00 87.56 96 TYR A CA 1
ATOM 686 C C . TYR A 1 96 ? 13.487 7.848 3.854 1.00 87.56 96 TYR A C 1
ATOM 688 O O . TYR A 1 96 ? 13.076 8.411 2.839 1.00 87.56 96 TYR A O 1
ATOM 696 N N . ILE A 1 97 ? 14.376 6.862 3.811 1.00 91.69 97 ILE A N 1
ATOM 697 C CA . ILE A 1 97 ? 14.700 6.109 2.600 1.00 91.69 97 ILE A CA 1
ATOM 698 C C . ILE A 1 97 ? 13.998 4.765 2.723 1.00 91.69 97 ILE A C 1
ATOM 700 O O . ILE A 1 97 ? 14.239 4.021 3.676 1.00 91.69 97 ILE A O 1
ATOM 704 N N . GLU A 1 98 ? 13.135 4.475 1.763 1.00 92.00 98 GLU A N 1
ATOM 705 C CA . GLU A 1 98 ? 12.333 3.263 1.711 1.00 92.00 98 GLU A CA 1
ATOM 706 C C . GLU A 1 98 ? 12.674 2.489 0.440 1.00 92.00 98 GLU A C 1
ATOM 708 O O . GLU A 1 98 ? 12.982 3.079 -0.597 1.00 92.00 98 GLU A O 1
ATOM 713 N N . THR A 1 99 ? 12.733 1.168 0.553 1.00 93.69 99 THR A N 1
ATOM 714 C CA . THR A 1 99 ? 12.966 0.245 -0.551 1.00 93.69 99 THR A CA 1
ATOM 715 C C . THR A 1 99 ? 11.840 -0.761 -0.583 1.00 93.69 99 THR A C 1
ATOM 717 O O . THR A 1 99 ? 11.673 -1.518 0.374 1.00 93.69 99 THR A O 1
ATOM 720 N N . ASP A 1 100 ? 11.143 -0.798 -1.708 1.00 93.56 100 ASP A N 1
ATOM 721 C CA . ASP A 1 100 ? 9.956 -1.612 -1.910 1.00 93.56 100 ASP A CA 1
ATOM 722 C C . ASP A 1 100 ? 10.182 -2.630 -3.016 1.00 93.56 100 ASP A C 1
ATOM 724 O O . ASP A 1 100 ? 10.830 -2.345 -4.028 1.00 93.56 100 ASP A O 1
ATOM 728 N N . ALA A 1 101 ? 9.601 -3.810 -2.826 1.00 95.69 101 ALA A N 1
ATOM 729 C CA . ALA A 1 101 ? 9.395 -4.774 -3.888 1.00 95.69 101 ALA A CA 1
ATOM 730 C C . ALA A 1 101 ? 8.128 -4.411 -4.669 1.00 95.69 101 ALA A C 1
ATOM 732 O O . ALA A 1 101 ? 7.075 -4.119 -4.093 1.00 95.69 101 ALA A O 1
ATOM 733 N N . LEU A 1 102 ? 8.239 -4.472 -5.988 1.00 95.75 102 LEU A N 1
ATOM 734 C CA . LEU A 1 102 ? 7.155 -4.341 -6.942 1.00 95.75 102 LEU A CA 1
ATOM 735 C C . LEU A 1 102 ? 7.015 -5.639 -7.734 1.00 95.75 102 LEU A C 1
ATOM 737 O O . LEU A 1 102 ? 8.007 -6.295 -8.054 1.00 95.75 102 LEU A O 1
ATOM 741 N N . VAL A 1 103 ? 5.787 -5.949 -8.126 1.00 97.12 103 VAL A N 1
ATOM 742 C CA . VAL A 1 103 ? 5.471 -7.047 -9.044 1.00 97.12 103 VAL A CA 1
ATOM 743 C C . VAL A 1 103 ? 4.593 -6.532 -10.177 1.00 97.12 103 VAL A C 1
ATOM 745 O O . VAL A 1 103 ? 3.797 -5.607 -9.984 1.00 97.12 103 VAL A O 1
ATOM 748 N N . ARG A 1 104 ? 4.757 -7.085 -11.378 1.00 96.25 104 ARG A N 1
ATOM 749 C CA . ARG A 1 104 ? 3.901 -6.780 -12.522 1.00 96.25 104 ARG A CA 1
ATOM 750 C C . ARG A 1 104 ? 2.727 -7.755 -12.555 1.00 96.25 104 ARG A C 1
ATOM 752 O O . ARG A 1 104 ? 2.901 -8.948 -12.750 1.00 96.25 104 ARG A O 1
ATOM 759 N N . GLU A 1 105 ? 1.516 -7.229 -12.415 1.00 95.38 105 GLU A N 1
ATOM 760 C CA . GLU A 1 105 ? 0.265 -7.989 -12.480 1.00 95.38 105 GLU A CA 1
ATOM 761 C C . GLU A 1 105 ? -0.707 -7.278 -13.425 1.00 95.38 105 GLU A C 1
ATOM 763 O O . GLU A 1 105 ? -0.926 -6.071 -13.299 1.00 95.38 105 GLU A O 1
ATOM 768 N N . GLY A 1 106 ? -1.301 -8.000 -14.381 1.00 91.62 106 GLY A N 1
ATOM 769 C CA . GLY A 1 106 ? -2.245 -7.400 -15.337 1.00 91.62 106 GLY A CA 1
ATOM 770 C C . GLY A 1 106 ? -1.633 -6.253 -16.156 1.00 91.62 106 GLY A C 1
ATOM 771 O O . GLY A 1 106 ? -2.298 -5.260 -16.433 1.00 91.62 106 GLY A O 1
ATOM 772 N N . GLY A 1 107 ? -0.335 -6.347 -16.472 1.00 92.56 107 GLY A N 1
ATOM 773 C CA . GLY A 1 107 ? 0.414 -5.321 -17.204 1.00 92.56 107 GLY A CA 1
ATOM 774 C C . GLY A 1 107 ? 0.847 -4.108 -16.371 1.00 92.56 107 GLY A C 1
ATOM 775 O O . GLY A 1 107 ? 1.604 -3.274 -16.873 1.00 92.56 107 GLY A O 1
ATOM 776 N N . GLN A 1 108 ? 0.447 -4.018 -15.099 1.00 92.81 108 GLN A N 1
ATOM 777 C CA . GLN A 1 108 ? 0.728 -2.880 -14.223 1.00 92.81 108 GLN A CA 1
ATOM 778 C C . GLN A 1 108 ? 1.702 -3.255 -13.105 1.00 92.81 108 GLN A C 1
ATOM 780 O O . GLN A 1 108 ? 1.605 -4.328 -12.517 1.00 92.81 108 GLN A O 1
ATOM 785 N N . TRP A 1 109 ? 2.627 -2.349 -12.781 1.00 93.31 109 TRP A N 1
ATOM 786 C CA . TRP A 1 109 ? 3.458 -2.473 -11.583 1.00 93.31 109 TRP A CA 1
ATOM 787 C C . TRP A 1 109 ? 2.631 -2.187 -10.332 1.00 93.31 109 TRP A C 1
ATOM 789 O O . TRP A 1 109 ? 1.937 -1.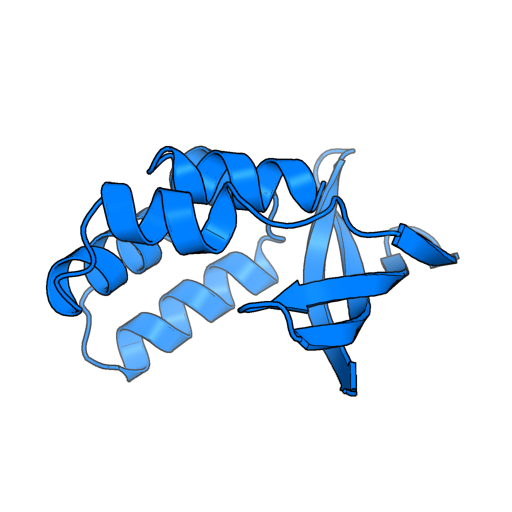167 -10.269 1.00 93.31 109 TRP A O 1
ATOM 799 N N . LYS A 1 110 ? 2.745 -3.064 -9.337 1.00 94.88 110 LYS A N 1
ATOM 800 C CA . LYS A 1 110 ? 2.041 -2.978 -8.060 1.00 94.88 110 LYS A CA 1
ATOM 801 C C . LYS A 1 110 ? 2.995 -3.165 -6.887 1.00 94.88 110 LYS A C 1
ATOM 803 O O . LYS A 1 110 ? 3.984 -3.882 -7.006 1.00 94.88 110 LYS A O 1
ATOM 808 N N . ALA A 1 111 ? 2.687 -2.525 -5.760 1.00 93.25 111 ALA A N 1
ATOM 809 C CA . ALA A 1 111 ? 3.473 -2.630 -4.530 1.00 93.25 111 ALA A CA 1
ATOM 810 C C . ALA A 1 111 ? 3.214 -3.982 -3.890 1.00 93.25 111 ALA A C 1
ATOM 812 O O . ALA A 1 111 ? 2.060 -4.320 -3.628 1.00 93.25 111 ALA A O 1
ATOM 813 N N . ASP A 1 112 ? 4.288 -4.720 -3.638 1.00 94.12 112 ASP A N 1
ATOM 814 C CA . ASP A 1 112 ? 4.205 -6.060 -3.080 1.00 94.12 112 ASP A CA 1
ATOM 815 C C . ASP A 1 112 ? 4.573 -6.111 -1.600 1.00 94.12 112 ASP A C 1
ATOM 817 O O . ASP A 1 112 ? 3.865 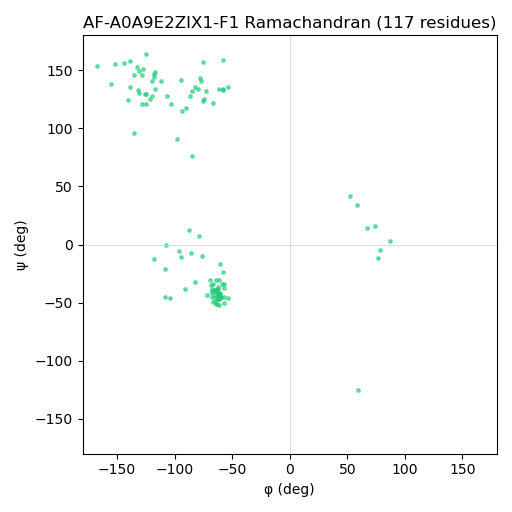-6.724 -0.813 1.00 94.12 112 ASP A O 1
ATOM 821 N N . ARG A 1 113 ? 5.668 -5.460 -1.200 1.00 91.88 113 ARG A N 1
ATOM 822 C CA . ARG A 1 113 ? 6.071 -5.346 0.208 1.00 91.88 113 ARG A CA 1
ATOM 823 C C . ARG A 1 113 ? 7.172 -4.313 0.384 1.00 91.88 113 ARG A C 1
ATOM 825 O O . ARG A 1 113 ? 8.005 -4.130 -0.503 1.00 91.88 113 ARG A O 1
ATOM 832 N N . VAL A 1 114 ? 7.237 -3.729 1.573 1.00 90.44 114 VAL A N 1
ATOM 833 C CA . VAL A 1 114 ? 8.393 -2.938 2.002 1.00 90.44 114 VAL A CA 1
ATOM 834 C C . VAL A 1 114 ? 9.529 -3.899 2.360 1.00 90.44 114 VAL A C 1
ATOM 836 O O . VAL A 1 114 ? 9.354 -4.787 3.192 1.00 90.44 114 VAL A O 1
ATOM 839 N N . LEU A 1 115 ? 10.694 -3.741 1.730 1.00 92.19 115 LEU A N 1
ATOM 840 C CA . LEU A 1 115 ? 11.894 -4.543 2.007 1.00 92.19 115 LEU A CA 1
ATOM 841 C C . LEU A 1 115 ? 12.766 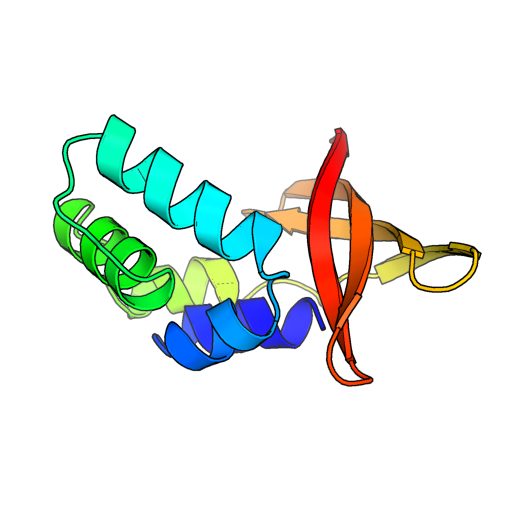-3.901 3.083 1.00 92.19 115 LEU A C 1
ATOM 843 O O . LEU A 1 115 ? 13.375 -4.591 3.898 1.00 92.19 115 LEU A O 1
ATOM 847 N N . LYS A 1 116 ? 12.865 -2.571 3.060 1.00 92.81 116 LYS A N 1
ATOM 848 C CA . LYS A 1 116 ? 13.694 -1.816 3.997 1.00 92.81 116 LYS A CA 1
ATOM 849 C C . LYS A 1 116 ? 13.166 -0.401 4.153 1.00 92.81 116 LYS A C 1
ATOM 851 O O . LYS A 1 116 ? 12.898 0.267 3.162 1.00 92.81 116 LYS A O 1
ATOM 856 N N . ARG A 1 117 ? 13.145 0.095 5.387 1.00 90.38 117 ARG A N 1
ATOM 857 C CA . ARG A 1 117 ? 12.938 1.511 5.692 1.00 90.38 117 ARG A CA 1
ATOM 858 C C . ARG A 1 117 ? 13.995 1.975 6.685 1.00 90.38 117 ARG A C 1
ATOM 860 O O . ARG A 1 117 ? 14.248 1.303 7.679 1.00 90.38 117 ARG A O 1
ATOM 867 N N . SER A 1 118 ? 14.617 3.113 6.409 1.00 90.12 118 SER A N 1
ATOM 868 C CA . SER A 1 118 ? 15.644 3.715 7.266 1.00 90.12 118 SER A CA 1
ATOM 869 C C . SER A 1 118 ? 15.449 5.224 7.354 1.00 90.12 118 SER A C 1
ATOM 871 O O . SER A 1 118 ? 15.220 5.861 6.323 1.00 90.12 118 SER A O 1
ATOM 873 N N . GLY A 1 119 ? 15.553 5.792 8.556 1.00 77.00 119 GLY 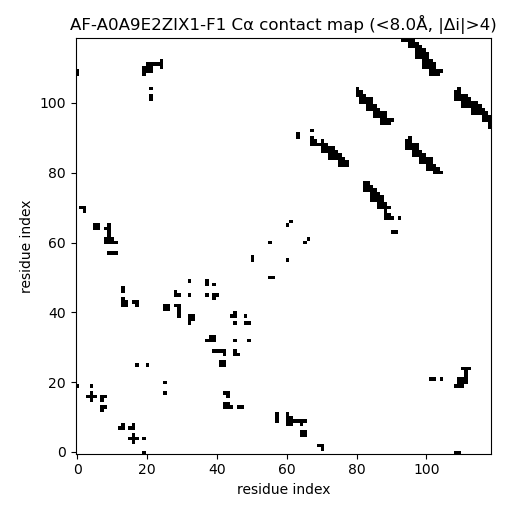A N 1
ATOM 874 C CA . GLY A 1 119 ? 15.475 7.234 8.803 1.00 77.00 119 GLY A CA 1
ATOM 875 C C . GLY A 1 119 ? 15.728 7.592 10.254 1.00 77.00 119 GLY A C 1
ATOM 876 O O . GLY A 1 119 ? 15.696 6.688 11.110 1.00 77.00 119 GLY A O 1
#